Protein AF-A0A1I7HUP6-F1 (afdb_monomer)

Mean predicted aligned error: 20.23 Å

Sequence (169 aa):
MKKRIISILALALVFTGCSFNNSNSDSDTADALASMFADEEDISTGANNSAAKDTSSAAKSADDSSSKAATKERNGAPGSDNVVSDKPVGIYSREYTEEIDGQEVKQIFSVTFNEDGTGSLTLQDTVKITWADGKITTEGGDTYEYEFKPSTDVLRIKEESGWEDYCKK

Radius of gyration: 31.09 Å; Cα contacts (8 Å, |Δi|>4): 178; chains: 1; bounding box: 64×87×60 Å

Foldseek 3Di:
DDDDDDDDDDDDDDDDDDDDDDDDDDDDDPDDDDPDDDDDDDDDDDDDDDDDDDDDDDDDDDDDDDDDDDDDDDDDDPPVPPPLDQDLAAKWKDWDWDQDPNDTDIWIWMWHAHPVQKTWTDTPDIFIWGDDDQWIATPVGDIWGWDADSVQSWIWIQDPVGIDIIHGD

Structure (mmCIF, N/CA/C/O backbone):
data_AF-A0A1I7HUP6-F1
#
_entry.id   AF-A0A1I7HUP6-F1
#
loop_
_atom_site.group_PDB
_atom_site.id
_atom_site.type_symbol
_atom_site.label_atom_id
_atom_site.label_alt_id
_atom_site.label_comp_id
_atom_site.label_asym_id
_atom_site.label_entity_id
_atom_site.label_seq_id
_atom_site.pdbx_PDB_ins_code
_atom_site.Cartn_x
_atom_site.Cartn_y
_atom_site.Cartn_z
_atom_site.occupancy
_atom_site.B_iso_or_equiv
_atom_site.auth_seq_id
_atom_site.auth_comp_id
_atom_site.auth_asym_id
_atom_site.auth_atom_id
_atom_site.pdbx_PDB_model_num
ATOM 1 N N . MET A 1 1 ? 25.954 10.585 18.716 1.00 41.00 1 MET A N 1
ATOM 2 C CA . MET A 1 1 ? 26.267 11.991 19.064 1.00 41.00 1 MET A CA 1
ATOM 3 C C . MET A 1 1 ? 25.024 12.824 18.790 1.00 41.00 1 MET A C 1
ATOM 5 O O . MET A 1 1 ? 24.523 12.781 17.678 1.00 41.00 1 MET 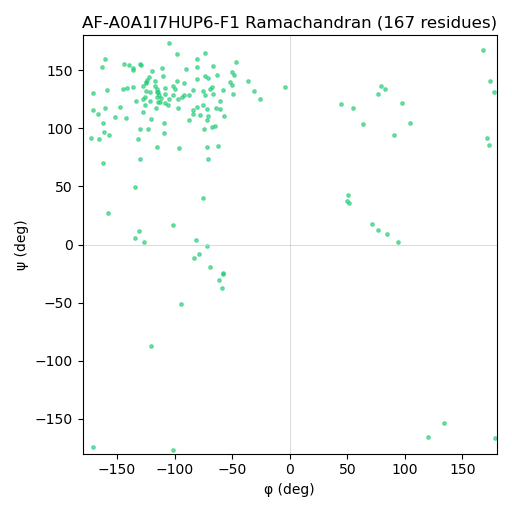A O 1
ATOM 9 N N . LYS A 1 2 ? 24.469 13.476 19.818 1.00 48.09 2 LYS A N 1
ATOM 10 C CA . LYS A 1 2 ? 23.220 14.255 19.746 1.00 48.09 2 LYS A CA 1
ATOM 11 C C . LYS A 1 2 ? 23.469 15.593 19.045 1.00 48.09 2 LYS A C 1
ATOM 13 O O . LYS A 1 2 ? 24.376 16.312 19.453 1.00 48.09 2 LYS A O 1
ATOM 18 N N . LYS A 1 3 ? 22.627 15.960 18.078 1.00 58.03 3 LYS A N 1
ATOM 19 C CA . LYS A 1 3 ? 22.456 17.352 17.645 1.00 58.03 3 LYS A CA 1
ATOM 20 C C . LYS A 1 3 ? 20.968 17.683 17.693 1.00 58.03 3 LYS A C 1
ATOM 22 O O . LYS A 1 3 ? 20.168 17.061 17.009 1.00 58.03 3 LYS A O 1
ATOM 27 N N . ARG A 1 4 ? 20.624 18.601 18.596 1.00 51.81 4 ARG A N 1
ATOM 28 C CA . ARG A 1 4 ? 19.305 19.223 18.714 1.00 51.81 4 ARG A CA 1
ATOM 29 C C . ARG A 1 4 ? 19.257 20.379 17.722 1.00 51.81 4 ARG A C 1
ATOM 31 O O . ARG A 1 4 ? 20.186 21.182 17.722 1.00 51.81 4 ARG A O 1
ATOM 38 N N . ILE A 1 5 ? 18.189 20.480 16.940 1.00 66.44 5 ILE A N 1
ATOM 39 C CA . ILE A 1 5 ? 17.840 21.709 16.229 1.00 66.44 5 ILE A CA 1
ATOM 40 C C . ILE A 1 5 ? 16.457 22.105 16.732 1.00 66.44 5 ILE A C 1
ATOM 42 O O . ILE A 1 5 ? 15.465 21.426 16.494 1.00 66.44 5 ILE A O 1
ATOM 46 N N . ILE A 1 6 ? 16.453 23.165 17.532 1.00 60.53 6 ILE A N 1
ATOM 47 C CA . ILE A 1 6 ? 15.273 23.909 17.956 1.00 60.53 6 ILE A CA 1
ATOM 48 C C . ILE A 1 6 ? 14.912 24.782 16.755 1.00 60.53 6 ILE A C 1
ATOM 50 O O . ILE A 1 6 ? 15.688 25.673 16.416 1.00 60.53 6 ILE A O 1
ATOM 54 N N . SER A 1 7 ? 13.787 24.506 16.097 1.00 52.69 7 SER A N 1
ATOM 55 C CA . SER A 1 7 ? 13.228 25.403 15.085 1.00 52.69 7 SER A CA 1
ATOM 56 C C . SER A 1 7 ? 11.967 26.036 15.658 1.00 52.69 7 SER A C 1
ATOM 58 O O . SER A 1 7 ? 10.943 25.382 15.833 1.00 52.69 7 SER A O 1
ATOM 60 N N . ILE A 1 8 ? 12.103 27.302 16.042 1.00 60.16 8 ILE A N 1
ATOM 61 C CA . ILE A 1 8 ? 11.013 28.195 16.419 1.00 60.16 8 ILE A CA 1
ATOM 62 C C . ILE A 1 8 ? 10.493 28.770 15.102 1.00 60.16 8 ILE A C 1
ATOM 64 O O . ILE A 1 8 ? 11.214 29.534 14.463 1.00 60.16 8 ILE A O 1
ATOM 68 N N . LEU A 1 9 ? 9.268 28.427 14.698 1.00 52.12 9 LEU A N 1
ATOM 69 C CA . LEU A 1 9 ? 8.552 29.199 13.686 1.00 52.12 9 LEU A CA 1
ATOM 70 C C . LEU A 1 9 ? 7.347 29.866 14.345 1.00 52.12 9 LEU A C 1
ATOM 72 O O . LEU A 1 9 ? 6.544 29.231 15.024 1.00 52.12 9 LEU A O 1
ATOM 76 N N . ALA A 1 10 ? 7.334 31.186 14.218 1.00 55.06 10 ALA A N 1
ATOM 77 C CA . ALA A 1 10 ? 6.515 32.111 14.967 1.00 55.06 10 ALA A CA 1
ATOM 78 C C . ALA A 1 10 ? 5.028 32.013 14.604 1.00 55.06 10 ALA A C 1
ATOM 80 O O . ALA A 1 10 ? 4.643 32.043 13.438 1.00 55.06 10 ALA A O 1
ATOM 81 N N . LEU A 1 11 ? 4.207 31.977 15.650 1.00 47.28 11 LEU A N 1
ATOM 82 C CA . LEU A 1 11 ? 2.763 32.137 15.611 1.00 47.28 11 LEU A CA 1
ATOM 83 C C . LEU A 1 11 ? 2.440 33.614 15.319 1.00 47.28 11 LEU A C 1
ATOM 85 O O . LEU A 1 11 ? 2.614 34.468 16.189 1.00 47.28 11 LEU A O 1
ATOM 89 N N . ALA A 1 12 ? 1.983 33.934 14.109 1.00 53.91 12 ALA A N 1
ATOM 90 C CA . ALA A 1 12 ? 1.413 35.244 13.802 1.00 53.91 12 ALA A CA 1
ATOM 91 C C . ALA A 1 12 ? -0.118 35.165 13.904 1.00 53.91 12 ALA A C 1
ATOM 93 O O . ALA A 1 12 ? -0.822 34.988 12.915 1.00 53.91 12 ALA A O 1
ATOM 94 N N . LEU A 1 13 ? -0.626 35.283 15.133 1.00 52.19 13 LEU A N 1
ATOM 95 C CA . LEU A 1 13 ? -2.023 35.624 15.392 1.00 52.19 13 LEU A CA 1
ATOM 96 C C . LEU A 1 13 ? -2.235 37.092 15.010 1.00 52.19 13 LEU A C 1
ATOM 98 O O . LEU A 1 13 ? -1.765 37.985 15.714 1.00 52.19 13 LEU A O 1
ATOM 102 N N . VAL A 1 14 ? -2.985 37.347 13.939 1.00 58.16 14 VAL A N 1
ATOM 103 C CA . VAL A 1 14 ? -3.624 38.651 13.730 1.00 58.16 14 VAL A CA 1
ATOM 104 C C . VAL A 1 14 ? -5.133 38.447 13.777 1.00 58.16 14 VAL A C 1
ATOM 106 O O . VAL A 1 14 ? -5.803 38.280 12.766 1.00 58.16 14 VAL A O 1
ATOM 109 N N . PHE A 1 15 ? -5.660 38.445 15.000 1.00 52.12 15 PHE A N 1
ATOM 110 C CA . PHE A 1 15 ? -7.055 38.778 15.261 1.00 52.12 15 PHE A CA 1
ATOM 111 C C . PHE A 1 15 ? -7.165 40.302 15.350 1.00 52.12 15 PHE A C 1
ATOM 113 O O . PHE A 1 15 ? -6.565 40.907 16.234 1.00 52.12 15 PHE A O 1
ATOM 120 N N . THR A 1 16 ? -7.906 40.916 14.429 1.00 53.25 16 THR A N 1
ATOM 121 C CA . THR A 1 16 ? -8.726 42.143 14.572 1.00 53.25 16 THR A CA 1
ATOM 122 C C . THR A 1 16 ? -9.324 42.444 13.183 1.00 53.25 16 THR A C 1
ATOM 124 O O . THR A 1 16 ? -8.611 42.403 12.194 1.00 53.25 16 THR A O 1
ATOM 127 N N . GLY A 1 17 ? -10.616 42.708 12.997 1.00 45.25 17 GLY A N 1
ATOM 128 C CA . GLY A 1 17 ? -11.625 43.080 13.971 1.00 45.25 17 GLY A CA 1
ATOM 129 C C . GLY A 1 17 ? -13.052 43.080 13.410 1.00 45.25 17 GLY A C 1
ATOM 130 O O . GLY A 1 17 ? -13.336 42.645 12.299 1.00 45.25 17 GLY A O 1
ATOM 131 N N . CYS A 1 18 ? -13.938 43.538 14.284 1.00 53.25 18 CYS A N 1
ATOM 132 C CA . CYS A 1 18 ? -15.390 43.485 14.262 1.00 53.25 18 CYS A CA 1
ATOM 133 C C . CYS A 1 18 ? -16.063 44.242 13.103 1.00 53.25 18 CYS A C 1
ATOM 135 O O . CYS A 1 18 ? -15.686 45.375 12.814 1.00 53.25 18 CYS A O 1
ATOM 137 N N . SER A 1 19 ? -17.190 43.721 12.604 1.00 45.19 19 SER A N 1
ATOM 138 C CA . SER A 1 19 ? -18.468 44.461 12.611 1.00 45.19 19 SER A CA 1
ATOM 139 C C . SER A 1 19 ? -19.645 43.577 12.204 1.00 45.19 19 SER A C 1
ATOM 141 O O . SER A 1 19 ? -19.760 43.151 11.061 1.00 45.19 19 SER A O 1
ATOM 143 N N . PHE A 1 20 ? -20.567 43.375 13.145 1.00 48.88 20 PHE A N 1
ATOM 144 C CA . PHE A 1 20 ? -21.976 43.194 12.817 1.00 48.88 20 PHE A CA 1
ATOM 145 C C . PHE A 1 20 ? -22.538 44.572 12.450 1.00 48.88 20 PHE A C 1
ATOM 147 O O . PHE A 1 20 ? -22.544 45.464 13.296 1.00 48.88 20 PHE A O 1
ATOM 154 N N . ASN A 1 21 ? -23.049 44.737 11.230 1.00 44.81 21 ASN A N 1
ATOM 155 C CA . ASN A 1 21 ? -24.140 45.673 10.976 1.00 44.81 21 ASN A CA 1
ATOM 156 C C . ASN A 1 21 ? -25.029 45.139 9.848 1.00 44.81 21 ASN A C 1
ATOM 158 O O . ASN A 1 21 ? -24.583 44.945 8.721 1.00 44.81 21 ASN A O 1
ATOM 162 N N . ASN A 1 22 ? -26.290 44.895 10.187 1.00 45.09 22 ASN A N 1
ATOM 163 C CA . ASN A 1 22 ? -27.353 44.569 9.254 1.00 45.09 22 ASN A CA 1
ATOM 164 C C . ASN A 1 22 ? -27.857 45.868 8.613 1.00 45.09 22 ASN A C 1
ATOM 166 O O . ASN A 1 22 ? -28.395 46.706 9.331 1.00 45.09 22 ASN A O 1
ATOM 170 N N . SER A 1 23 ? -27.728 46.000 7.292 1.00 39.09 23 SER A N 1
ATOM 171 C CA . SER A 1 23 ? -28.537 46.917 6.482 1.00 39.09 23 SER A CA 1
ATOM 172 C C . SER A 1 23 ? -28.670 46.374 5.061 1.00 39.09 23 SER A C 1
ATOM 174 O O . SER A 1 23 ? -27.720 46.355 4.288 1.00 39.09 23 SER A O 1
ATOM 176 N N . ASN A 1 24 ? -29.893 45.949 4.766 1.00 44.97 24 ASN A N 1
ATOM 177 C CA . ASN A 1 24 ? -30.522 45.755 3.464 1.00 44.97 24 ASN A CA 1
ATOM 178 C C . ASN A 1 24 ? -29.942 46.646 2.341 1.00 44.97 24 ASN A C 1
ATOM 180 O O . ASN A 1 24 ? -29.967 47.868 2.488 1.00 44.97 24 ASN A O 1
ATOM 184 N N . SER A 1 25 ? -29.497 46.067 1.219 1.00 41.25 25 SER A N 1
ATOM 185 C CA . SER A 1 25 ? -29.367 46.729 -0.096 1.00 41.25 25 SER A CA 1
ATOM 186 C C . SER A 1 25 ? -29.148 45.681 -1.194 1.00 41.25 25 SER A C 1
ATOM 188 O O . SER A 1 25 ? -28.108 45.030 -1.228 1.00 41.25 25 SER A O 1
ATOM 190 N N . ASP A 1 26 ? -30.135 45.536 -2.077 1.00 44.12 26 ASP A N 1
ATOM 191 C CA . ASP A 1 26 ? -29.997 44.939 -3.407 1.00 44.12 26 ASP A CA 1
ATOM 192 C C . ASP A 1 26 ? -28.853 45.599 -4.195 1.00 44.12 26 ASP A C 1
ATOM 194 O O . ASP A 1 26 ? -28.719 46.824 -4.176 1.00 44.12 26 ASP A O 1
ATOM 198 N N . SER A 1 27 ? -28.064 44.817 -4.933 1.00 39.88 27 SER A N 1
ATOM 199 C CA . SER A 1 27 ? -27.783 45.065 -6.359 1.00 39.88 27 SER A CA 1
ATOM 200 C C . SER A 1 27 ? -26.739 44.102 -6.920 1.00 39.88 27 SER A C 1
ATOM 202 O O . SER A 1 27 ? -25.756 43.729 -6.283 1.00 39.88 27 SER A O 1
ATOM 204 N N . ASP A 1 28 ? -27.038 43.714 -8.150 1.00 43.75 28 ASP A N 1
ATOM 205 C CA . ASP A 1 28 ? -26.311 42.908 -9.114 1.00 43.75 2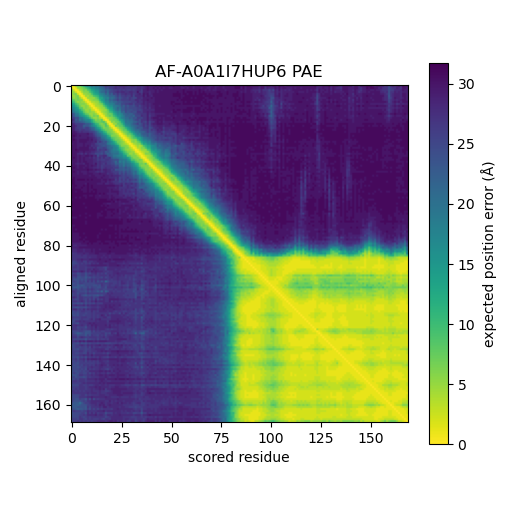8 ASP A CA 1
ATOM 206 C C . ASP A 1 28 ? -24.789 43.082 -9.141 1.00 43.75 28 ASP A C 1
ATOM 208 O O . ASP A 1 28 ? -24.272 44.193 -9.136 1.00 43.75 28 ASP A O 1
ATOM 212 N N . THR A 1 29 ? -24.074 41.970 -9.314 1.00 48.06 29 THR A N 1
ATOM 213 C CA . THR A 1 29 ? -22.894 41.883 -10.198 1.00 48.06 29 THR A CA 1
ATOM 214 C C . THR A 1 29 ? -22.607 40.411 -10.501 1.00 48.06 29 THR A C 1
ATOM 216 O O . THR A 1 29 ? -21.641 39.803 -10.047 1.00 48.06 29 THR A O 1
ATOM 219 N N . ALA A 1 30 ? -23.496 39.816 -11.294 1.00 50.94 30 ALA A N 1
ATOM 220 C CA . ALA A 1 30 ? -23.106 38.739 -12.187 1.00 50.94 30 ALA A CA 1
ATOM 221 C C . ALA A 1 30 ? -22.335 39.380 -13.348 1.00 50.94 30 ALA A C 1
ATOM 223 O O . ALA A 1 30 ? -22.975 39.985 -14.191 1.00 50.94 30 ALA A O 1
ATOM 224 N N . ASP A 1 31 ? -20.998 39.339 -13.327 1.00 51.50 31 ASP A N 1
ATOM 225 C CA . ASP A 1 31 ? -20.116 39.362 -14.513 1.00 51.50 31 ASP A CA 1
ATOM 226 C C . ASP A 1 31 ? -18.650 39.523 -14.075 1.00 51.50 31 ASP A C 1
ATOM 228 O O . ASP A 1 31 ? -18.160 40.634 -13.886 1.00 51.50 31 ASP A O 1
ATOM 232 N N . ALA A 1 32 ? -17.934 38.413 -13.868 1.00 50.94 32 ALA A N 1
ATOM 233 C CA . ALA A 1 32 ? -16.474 38.457 -13.697 1.00 50.94 32 ALA A CA 1
ATOM 234 C C . ALA A 1 32 ? -15.755 37.125 -13.996 1.00 50.94 32 ALA A C 1
ATOM 236 O O . ALA A 1 32 ? -14.693 36.875 -13.434 1.00 50.94 32 ALA A O 1
ATOM 237 N N . LEU A 1 33 ? -16.299 36.246 -14.851 1.00 45.59 33 LEU A N 1
ATOM 238 C CA . LEU A 1 33 ? -15.628 34.974 -15.196 1.00 45.59 33 LEU A CA 1
ATOM 239 C C . LEU A 1 33 ? -15.544 34.669 -16.702 1.00 45.59 33 LEU A C 1
ATOM 241 O O . LEU A 1 33 ? -15.154 33.570 -17.081 1.00 45.59 33 LEU A O 1
ATOM 245 N N . ALA A 1 34 ? -15.842 35.634 -17.576 1.00 49.28 34 ALA A N 1
ATOM 246 C CA . ALA A 1 34 ? -15.911 35.402 -19.023 1.00 49.28 34 ALA A CA 1
ATOM 247 C C . ALA A 1 34 ? -14.682 35.873 -19.836 1.00 49.28 34 ALA A C 1
ATOM 249 O O . ALA A 1 34 ? -14.784 36.000 -21.050 1.00 49.28 34 ALA A O 1
ATOM 250 N N . SER A 1 35 ? -13.519 36.133 -19.222 1.00 44.34 35 SER A N 1
ATOM 251 C CA . SER A 1 35 ? -12.389 36.766 -19.936 1.00 44.34 35 SER A CA 1
ATOM 252 C C . SER A 1 35 ? -11.021 36.116 -19.694 1.00 44.34 35 SER A C 1
ATOM 254 O O . SER A 1 35 ? -10.053 36.815 -19.400 1.00 44.34 35 SER A O 1
ATOM 256 N N . MET A 1 36 ? -10.910 34.788 -19.821 1.00 43.44 36 MET A N 1
ATOM 257 C CA . MET A 1 36 ? -9.590 34.129 -19.799 1.00 43.44 36 MET A CA 1
ATOM 258 C C . MET A 1 36 ? -9.335 33.075 -20.883 1.00 43.44 36 MET A C 1
ATOM 260 O O . MET A 1 36 ? -8.269 32.471 -20.888 1.00 43.44 36 MET A O 1
ATOM 264 N N . PHE A 1 37 ? -10.248 32.889 -21.839 1.00 49.31 37 PHE A N 1
ATOM 265 C CA . PHE A 1 37 ? -10.051 31.932 -22.933 1.00 49.31 37 PHE A CA 1
ATOM 266 C C . PHE A 1 37 ? -10.338 32.578 -24.286 1.00 49.31 37 PHE A C 1
ATOM 268 O O . PHE A 1 37 ? -11.375 32.340 -24.895 1.00 49.31 37 PHE A O 1
ATOM 275 N N . ALA A 1 38 ? -9.416 33.429 -24.723 1.00 45.72 38 ALA A N 1
ATOM 276 C CA . ALA A 1 38 ? -9.264 33.831 -26.114 1.00 45.72 38 ALA A CA 1
ATOM 277 C C . ALA A 1 38 ? -7.857 34.416 -26.276 1.00 45.72 38 ALA A C 1
ATOM 279 O O . ALA A 1 38 ? -7.625 35.548 -25.866 1.00 45.72 38 ALA A O 1
ATOM 280 N N . ASP A 1 39 ? -6.908 33.611 -26.746 1.00 44.59 39 ASP A N 1
ATOM 281 C CA . ASP A 1 39 ? -6.259 33.882 -28.032 1.00 44.59 39 ASP A CA 1
ATOM 282 C C . ASP A 1 39 ? -5.385 32.688 -28.426 1.00 44.59 39 ASP A C 1
ATOM 284 O O . ASP A 1 39 ? -4.611 32.153 -27.627 1.00 44.59 39 ASP A O 1
ATOM 288 N N . GLU A 1 40 ? -5.582 32.249 -29.660 1.00 53.06 40 GLU A N 1
ATOM 289 C CA . GLU A 1 40 ? -4.766 31.268 -30.356 1.00 53.06 40 GLU A CA 1
ATOM 290 C C . GLU A 1 40 ? -3.510 31.951 -30.904 1.00 53.06 40 GLU A C 1
ATOM 292 O O . GLU A 1 40 ? -3.569 33.119 -31.254 1.00 53.06 40 GLU A O 1
ATOM 297 N N . GLU A 1 41 ? -2.408 31.221 -31.077 1.00 47.59 41 GLU A N 1
ATOM 298 C CA . GLU A 1 41 ? -1.738 31.210 -32.381 1.00 47.59 41 GLU A CA 1
ATOM 299 C C . GLU A 1 41 ? -0.847 29.972 -32.537 1.00 47.59 41 GLU A C 1
ATOM 301 O O . GLU A 1 41 ? -0.075 29.563 -31.667 1.00 47.59 41 GLU A O 1
ATOM 306 N N . ASP A 1 42 ? -1.051 29.390 -33.707 1.00 42.91 42 ASP A N 1
ATOM 307 C CA . ASP A 1 42 ? -0.389 28.292 -34.385 1.00 42.91 42 ASP A CA 1
ATOM 308 C C . ASP A 1 42 ? 1.056 28.670 -34.781 1.00 42.91 42 ASP A C 1
ATOM 310 O O . ASP A 1 42 ? 1.341 29.840 -35.011 1.00 42.91 42 ASP A O 1
ATOM 314 N N . ILE A 1 43 ? 1.956 27.684 -34.899 1.00 43.34 43 ILE A N 1
ATOM 315 C CA . ILE A 1 43 ? 3.028 27.597 -35.918 1.00 43.34 43 ILE A CA 1
ATOM 316 C C . ILE A 1 43 ? 3.710 26.217 -35.787 1.00 43.34 43 ILE A C 1
ATOM 318 O O . ILE A 1 43 ? 4.622 25.970 -35.002 1.00 43.34 43 ILE A O 1
ATOM 322 N N . SER A 1 44 ? 3.178 25.269 -36.553 1.00 40.91 44 SER A N 1
ATOM 323 C CA . SER A 1 44 ? 3.809 24.698 -37.753 1.00 40.91 44 SER A CA 1
ATOM 324 C C . SER A 1 44 ? 5.309 24.299 -37.766 1.00 40.91 44 SER A C 1
ATOM 326 O O . SER A 1 44 ? 6.216 25.126 -37.809 1.00 40.91 44 SER A O 1
ATOM 328 N N . THR A 1 45 ? 5.504 23.000 -38.048 1.00 39.19 45 THR A N 1
ATOM 329 C CA . THR A 1 45 ? 6.502 22.367 -38.952 1.00 39.19 45 THR A CA 1
ATOM 330 C C . THR A 1 45 ? 7.975 22.214 -38.556 1.00 39.19 45 THR A C 1
ATOM 332 O O . THR A 1 45 ? 8.694 23.170 -38.298 1.00 39.19 45 THR A O 1
ATOM 335 N N . GLY A 1 46 ? 8.481 20.981 -38.711 1.00 37.88 46 GLY A N 1
ATOM 336 C CA . GLY A 1 46 ? 9.921 20.719 -38.794 1.00 37.88 46 GLY A CA 1
ATOM 337 C C . GLY A 1 46 ? 10.282 19.236 -38.806 1.00 37.88 46 GLY A C 1
ATOM 338 O O . GLY A 1 46 ? 10.553 18.651 -37.767 1.00 37.88 46 GLY A O 1
ATOM 339 N N . ALA A 1 47 ? 10.264 18.628 -39.989 1.00 41.19 47 ALA A N 1
ATOM 340 C CA . ALA A 1 47 ? 10.548 17.220 -40.225 1.00 41.19 47 ALA A CA 1
ATOM 341 C C . ALA A 1 47 ? 12.042 16.835 -40.117 1.00 41.19 47 ALA A C 1
ATOM 343 O O . ALA A 1 47 ? 12.932 17.660 -40.305 1.00 41.19 47 ALA A O 1
ATOM 344 N N . ASN A 1 48 ? 12.238 15.514 -40.019 1.00 37.31 48 ASN A N 1
ATOM 345 C CA . ASN A 1 48 ? 13.307 14.695 -40.605 1.00 37.31 48 ASN A CA 1
ATOM 346 C C . ASN A 1 48 ? 14.558 14.288 -39.793 1.00 37.31 48 ASN A C 1
ATOM 348 O O . ASN A 1 48 ? 15.442 15.075 -39.478 1.00 37.31 48 ASN A O 1
ATOM 352 N N . ASN A 1 49 ? 14.675 12.953 -39.740 1.00 41.09 49 ASN A N 1
ATOM 353 C CA . ASN A 1 49 ? 15.804 12.128 -40.192 1.00 41.09 49 ASN A CA 1
ATOM 354 C C . ASN A 1 49 ? 16.779 11.517 -39.168 1.00 41.09 49 ASN A C 1
ATOM 356 O O . ASN A 1 49 ? 17.733 12.127 -38.709 1.00 41.09 49 ASN A O 1
ATOM 360 N N . SER A 1 50 ? 16.576 10.202 -39.000 1.00 45.53 50 SER A N 1
ATOM 361 C CA . SER A 1 50 ? 17.531 9.113 -39.266 1.00 45.53 50 SER A CA 1
ATOM 362 C C . SER A 1 50 ? 18.913 9.144 -38.608 1.00 45.53 50 SER A C 1
ATOM 364 O O . SER A 1 50 ? 19.783 9.900 -39.025 1.00 45.53 50 SER A O 1
ATOM 366 N N . ALA A 1 51 ? 19.178 8.132 -37.777 1.00 41.88 51 ALA A N 1
ATOM 3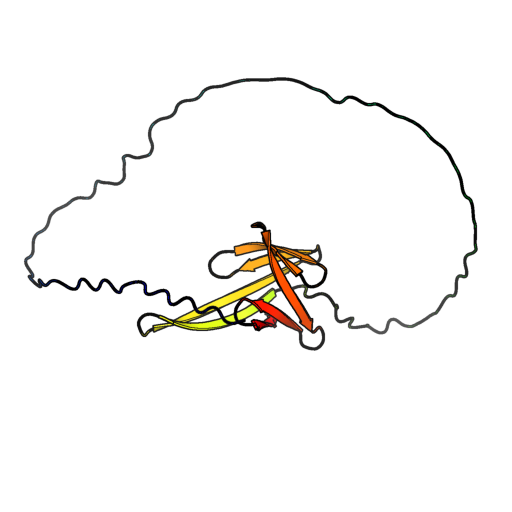67 C CA . ALA A 1 51 ? 20.369 7.289 -37.919 1.00 41.88 51 ALA A CA 1
ATOM 368 C C . ALA A 1 51 ? 20.231 6.017 -37.064 1.00 41.88 51 ALA A C 1
ATOM 370 O O . ALA A 1 51 ? 20.640 5.974 -35.909 1.00 41.88 51 ALA A O 1
ATOM 371 N N . ALA A 1 52 ? 19.688 4.957 -37.665 1.00 46.62 52 ALA A N 1
ATOM 372 C CA . ALA A 1 52 ? 20.135 3.611 -37.339 1.00 46.62 52 ALA A CA 1
ATOM 373 C C . ALA A 1 52 ? 21.517 3.432 -37.982 1.00 46.62 52 ALA A C 1
ATOM 375 O O . ALA A 1 52 ? 21.683 3.713 -39.172 1.00 46.62 52 ALA A O 1
ATOM 376 N N . LYS A 1 53 ? 22.510 2.993 -37.209 1.00 50.91 53 LYS A N 1
ATOM 377 C CA . LYS A 1 53 ? 23.768 2.497 -37.764 1.00 50.91 53 LYS A CA 1
ATOM 378 C C . LYS A 1 53 ? 24.267 1.319 -36.943 1.00 50.91 53 LYS A C 1
ATOM 380 O O . LYS A 1 53 ? 24.727 1.474 -35.816 1.00 50.91 53 LYS A O 1
ATOM 385 N N . ASP A 1 54 ? 24.167 0.160 -37.575 1.00 43.69 54 ASP A N 1
ATOM 386 C CA . ASP A 1 54 ? 24.870 -1.072 -37.257 1.00 43.69 54 ASP A CA 1
ATOM 387 C C . ASP A 1 54 ? 26.371 -0.854 -37.063 1.00 43.69 54 ASP A C 1
ATOM 389 O O . ASP A 1 54 ? 27.004 -0.118 -37.826 1.00 43.69 54 ASP A O 1
ATOM 393 N N . THR A 1 55 ? 26.981 -1.615 -36.153 1.00 43.91 55 THR A N 1
ATOM 394 C CA . THR A 1 55 ? 28.174 -2.397 -36.514 1.00 43.91 55 THR A CA 1
ATOM 395 C C . THR A 1 55 ? 28.432 -3.542 -35.528 1.00 43.91 55 THR A C 1
ATOM 397 O O . THR A 1 55 ? 28.705 -3.348 -34.350 1.00 43.91 55 THR A O 1
ATOM 400 N N . SER A 1 56 ? 28.354 -4.752 -36.082 1.00 46.94 56 SER A N 1
ATOM 401 C CA . SER A 1 56 ? 28.868 -6.045 -35.609 1.00 46.94 56 SER A CA 1
ATOM 402 C C . SER A 1 56 ? 30.326 -5.979 -35.113 1.00 46.94 56 SER A C 1
ATOM 404 O O . SER A 1 56 ? 31.107 -5.189 -35.638 1.00 46.94 56 SER A O 1
ATOM 406 N N . SER A 1 57 ? 30.831 -6.877 -34.259 1.00 42.66 57 SER A N 1
ATOM 407 C CA . SER A 1 57 ? 31.188 -8.257 -34.644 1.00 42.66 57 SER A CA 1
ATOM 408 C C . SER A 1 57 ? 32.016 -8.978 -33.556 1.00 42.66 57 SER A C 1
ATOM 410 O O . SER A 1 57 ? 32.593 -8.333 -32.687 1.00 42.66 57 SER A O 1
ATOM 412 N N . ALA A 1 58 ? 32.127 -10.307 -33.736 1.00 46.22 58 ALA A N 1
ATOM 413 C CA . ALA A 1 58 ? 33.050 -11.296 -33.144 1.00 46.22 58 ALA A CA 1
ATOM 414 C C . ALA A 1 58 ? 32.569 -11.969 -31.836 1.00 46.22 58 ALA A C 1
ATOM 416 O O . ALA A 1 58 ? 32.622 -11.375 -30.773 1.00 46.22 58 ALA A O 1
ATOM 417 N N . ALA A 1 59 ? 31.923 -13.144 -31.854 1.00 40.56 59 ALA A N 1
ATOM 418 C CA . ALA A 1 59 ? 32.332 -14.495 -32.288 1.00 40.56 59 ALA A CA 1
ATOM 419 C C . ALA A 1 59 ? 33.202 -15.268 -31.273 1.00 40.56 59 ALA A C 1
ATOM 421 O O . ALA A 1 59 ? 34.220 -14.756 -30.820 1.00 40.56 59 ALA A O 1
ATOM 422 N N . LYS A 1 60 ? 32.837 -16.560 -31.120 1.00 42.84 60 LYS A N 1
ATOM 423 C CA . LYS A 1 60 ? 33.552 -17.703 -30.502 1.00 42.84 60 LYS A CA 1
ATOM 424 C C . LYS A 1 60 ? 33.450 -17.819 -28.971 1.00 42.84 60 LYS A C 1
ATOM 426 O O . LYS A 1 60 ? 33.651 -16.843 -28.276 1.00 42.84 60 LYS A O 1
ATOM 431 N N . SER A 1 61 ? 33.188 -18.977 -28.364 1.00 43.34 61 SER A N 1
ATOM 432 C CA . SER A 1 61 ? 32.974 -20.349 -28.845 1.00 43.34 61 SER A CA 1
ATOM 433 C C . SER A 1 61 ? 32.242 -21.165 -27.768 1.00 43.34 61 SER A C 1
ATOM 435 O O . SER A 1 61 ? 32.289 -20.807 -26.599 1.00 43.34 61 SER A O 1
ATOM 437 N N . ALA A 1 62 ? 31.615 -22.256 -28.219 1.00 46.12 62 ALA A N 1
ATOM 438 C CA . ALA A 1 62 ? 31.245 -23.489 -27.518 1.00 46.12 62 ALA A CA 1
ATOM 439 C C . ALA A 1 62 ? 31.686 -23.671 -26.052 1.00 46.12 62 ALA A C 1
ATOM 441 O O . ALA A 1 62 ? 32.874 -23.593 -25.753 1.00 46.12 62 ALA A O 1
ATOM 442 N N . ASP A 1 63 ? 30.752 -24.143 -25.223 1.00 43.94 63 ASP A N 1
ATOM 443 C CA . ASP A 1 63 ? 30.998 -25.401 -24.519 1.00 43.94 63 ASP A CA 1
ATOM 444 C C . ASP A 1 63 ? 29.705 -26.211 -24.364 1.00 43.94 63 ASP A C 1
ATOM 446 O O . ASP A 1 63 ? 28.632 -25.691 -24.051 1.00 43.94 63 ASP A O 1
ATOM 450 N N . ASP A 1 64 ? 29.850 -27.486 -24.683 1.00 46.75 64 ASP A N 1
ATOM 451 C CA . ASP A 1 64 ? 28.873 -28.559 -24.685 1.00 46.75 64 ASP A CA 1
ATOM 452 C C . ASP A 1 64 ? 29.028 -29.314 -23.365 1.00 46.75 64 ASP A C 1
ATOM 454 O O . ASP A 1 64 ? 30.118 -29.783 -23.045 1.00 46.75 64 ASP A O 1
ATOM 458 N N . SER A 1 65 ? 27.953 -29.466 -22.593 1.00 49.75 65 SER A N 1
ATOM 459 C CA . SER A 1 65 ? 27.874 -30.590 -21.660 1.00 49.75 65 SER A CA 1
ATOM 460 C C . SER A 1 65 ? 26.440 -30.933 -21.303 1.00 49.75 65 SER A C 1
ATOM 462 O O . SER A 1 65 ? 25.823 -30.424 -20.369 1.00 49.75 65 SER A O 1
ATOM 464 N N . SER A 1 66 ? 25.948 -31.890 -22.081 1.00 51.94 66 SER A N 1
ATOM 465 C CA . SER A 1 66 ? 24.970 -32.903 -21.705 1.00 51.94 66 SER A CA 1
ATOM 466 C C . SER A 1 66 ? 25.053 -33.306 -20.221 1.00 51.94 66 SER A C 1
ATOM 468 O O . SER A 1 66 ? 26.107 -33.735 -19.746 1.00 51.94 66 SER A O 1
ATOM 470 N N . SER A 1 67 ? 23.915 -33.344 -19.523 1.00 50.97 67 SER A N 1
ATOM 471 C CA . SER A 1 67 ? 23.541 -34.531 -18.736 1.00 50.97 67 SER A CA 1
ATOM 472 C C . SER A 1 67 ? 22.050 -34.556 -18.373 1.00 50.97 67 SER A C 1
ATOM 474 O O . SER A 1 67 ? 21.582 -33.909 -17.449 1.00 50.97 67 SER A O 1
ATOM 476 N N . LYS A 1 68 ? 21.346 -35.425 -19.103 1.00 51.84 68 LYS A N 1
ATOM 477 C CA . LYS A 1 68 ? 20.518 -36.515 -18.570 1.00 51.84 68 LYS A CA 1
ATOM 478 C C . LYS A 1 68 ? 19.298 -36.155 -17.707 1.00 51.84 68 LYS A C 1
ATOM 480 O O . LYS A 1 68 ? 19.366 -35.966 -16.498 1.00 51.84 68 LYS A O 1
ATOM 485 N N . ALA A 1 69 ? 18.151 -36.278 -18.370 1.00 47.75 69 ALA A N 1
ATOM 486 C CA . ALA A 1 69 ? 16.841 -36.485 -17.781 1.00 47.75 69 ALA A CA 1
ATOM 487 C C . ALA A 1 69 ? 16.820 -37.634 -16.754 1.00 47.75 69 ALA A C 1
ATOM 489 O O . ALA A 1 69 ? 17.322 -38.732 -17.008 1.00 47.75 69 ALA A O 1
ATOM 490 N N . ALA A 1 70 ? 16.136 -37.393 -15.639 1.00 46.75 70 ALA A N 1
ATOM 491 C CA . ALA A 1 70 ? 15.504 -38.430 -14.840 1.00 46.75 70 ALA A CA 1
ATOM 492 C C . ALA A 1 70 ? 14.067 -37.988 -14.549 1.00 46.75 70 ALA A C 1
ATOM 494 O O . ALA A 1 70 ? 13.781 -37.290 -13.580 1.00 46.75 70 ALA A O 1
ATOM 495 N N . THR A 1 71 ? 13.169 -38.392 -15.443 1.00 49.97 71 THR A N 1
ATOM 496 C CA . THR A 1 71 ? 11.725 -38.389 -15.236 1.00 49.97 71 THR A CA 1
ATOM 497 C C . THR A 1 71 ? 11.425 -39.300 -14.050 1.00 49.97 71 THR A C 1
ATOM 499 O O . THR A 1 71 ? 11.689 -40.501 -14.106 1.00 49.97 71 THR A O 1
ATOM 502 N N . LYS A 1 72 ? 10.881 -38.748 -12.966 1.00 54.72 72 LYS A N 1
ATOM 503 C CA . LYS A 1 72 ? 10.208 -39.546 -11.944 1.00 54.72 72 LYS A CA 1
ATOM 504 C C . LYS A 1 72 ? 8.796 -39.019 -11.791 1.00 54.72 72 LYS A C 1
ATOM 506 O O . LYS A 1 72 ? 8.561 -38.009 -11.135 1.00 54.72 72 LYS A O 1
ATOM 511 N N . GLU A 1 73 ? 7.884 -39.733 -12.438 1.00 53.78 73 GLU A N 1
ATOM 512 C CA . GLU A 1 73 ? 6.452 -39.662 -12.198 1.00 53.78 73 GLU A CA 1
ATOM 513 C C . GLU A 1 73 ? 6.180 -39.789 -10.696 1.00 53.78 73 GLU A C 1
ATOM 515 O O . GLU A 1 73 ? 6.658 -40.714 -10.027 1.00 53.78 73 GLU A O 1
ATOM 520 N N . ARG A 1 74 ? 5.391 -38.861 -10.160 1.00 51.19 74 ARG A N 1
ATOM 521 C CA . ARG A 1 74 ? 4.731 -39.048 -8.875 1.00 51.19 74 ARG A CA 1
ATOM 522 C C . ARG A 1 74 ? 3.264 -38.703 -9.054 1.00 51.19 74 ARG A C 1
ATOM 524 O O . ARG A 1 74 ? 2.881 -37.541 -9.050 1.00 51.19 74 ARG A O 1
ATOM 531 N N . ASN A 1 75 ? 2.468 -39.755 -9.214 1.00 59.03 75 ASN A N 1
ATOM 532 C CA . ASN A 1 75 ? 1.029 -39.721 -9.010 1.00 59.03 75 ASN A CA 1
ATOM 533 C C . ASN A 1 75 ? 0.760 -39.239 -7.579 1.00 59.03 75 ASN A C 1
ATOM 535 O O . ASN A 1 75 ? 1.057 -39.946 -6.614 1.00 59.03 75 ASN A O 1
ATOM 539 N N . GLY A 1 76 ? 0.226 -38.029 -7.454 1.00 48.00 76 GLY A N 1
ATOM 540 C CA . GLY A 1 76 ? -0.336 -37.476 -6.231 1.00 48.00 76 GLY A CA 1
ATOM 541 C C . GLY A 1 76 ? -1.669 -36.840 -6.591 1.00 48.00 76 GLY A C 1
ATOM 542 O O . GLY A 1 76 ? -1.734 -36.040 -7.517 1.00 48.00 76 GLY A O 1
ATOM 543 N N . ALA A 1 77 ? -2.733 -37.278 -5.922 1.00 61.69 77 ALA A N 1
ATOM 544 C CA . ALA A 1 77 ? -4.090 -36.771 -6.086 1.00 61.69 77 ALA A CA 1
ATOM 545 C C . ALA A 1 77 ? -4.136 -35.231 -6.009 1.00 61.69 77 ALA A C 1
ATOM 547 O O . ALA A 1 77 ? -3.349 -34.664 -5.248 1.00 61.69 77 ALA A O 1
ATOM 548 N N . PRO A 1 78 ? -5.061 -34.550 -6.715 1.00 52.97 78 PRO A N 1
ATOM 549 C CA . PRO A 1 78 ? -5.267 -33.122 -6.530 1.00 52.97 78 PRO A CA 1
ATOM 550 C C . PRO A 1 78 ? -5.958 -32.916 -5.178 1.00 52.97 78 PRO A C 1
ATOM 552 O O . PRO A 1 78 ? -7.182 -32.840 -5.075 1.00 52.97 78 PRO A O 1
ATOM 555 N N . GLY A 1 79 ? -5.157 -32.885 -4.115 1.00 52.59 79 GLY A N 1
ATOM 556 C CA . GLY A 1 79 ? -5.513 -32.124 -2.934 1.00 52.59 79 GLY A CA 1
ATOM 557 C C . GLY A 1 79 ? -5.630 -30.682 -3.395 1.00 52.59 79 GLY A C 1
ATOM 558 O O . GLY A 1 79 ? -4.724 -30.165 -4.041 1.00 52.59 79 GLY A O 1
ATOM 559 N N . SER A 1 80 ? -6.790 -30.078 -3.167 1.00 58.78 80 SER A N 1
ATOM 560 C CA . SER A 1 80 ? -6.999 -28.650 -3.364 1.00 58.78 80 SER A CA 1
ATOM 561 C C . SER A 1 80 ? -6.069 -27.915 -2.405 1.00 58.78 80 SER A C 1
ATOM 563 O O . SER A 1 80 ? -6.458 -27.598 -1.281 1.00 58.78 80 SER A O 1
ATOM 565 N N . ASP A 1 81 ? -4.828 -27.709 -2.831 1.00 50.34 81 ASP A N 1
ATOM 566 C CA . ASP A 1 81 ? -3.858 -26.896 -2.129 1.00 50.34 81 ASP A CA 1
ATOM 567 C C . ASP A 1 81 ? -4.405 -25.475 -2.165 1.00 50.34 81 ASP A C 1
ATOM 569 O O . ASP A 1 81 ? -4.368 -24.787 -3.184 1.00 50.34 81 ASP A O 1
ATOM 573 N N . ASN A 1 82 ? -4.985 -25.051 -1.047 1.00 54.72 82 ASN A N 1
ATOM 574 C CA . ASN A 1 82 ? -5.293 -23.654 -0.810 1.00 54.72 82 ASN A CA 1
ATOM 575 C C . ASN A 1 82 ? -3.937 -22.960 -0.593 1.00 54.72 82 ASN A C 1
ATOM 577 O O . ASN A 1 82 ? -3.511 -22.736 0.540 1.00 54.72 82 ASN A O 1
ATOM 581 N N . VAL A 1 83 ? -3.186 -22.779 -1.684 1.00 60.84 83 VAL A N 1
ATOM 582 C CA . VAL A 1 83 ? -1.862 -22.163 -1.682 1.00 60.84 83 VAL A CA 1
ATOM 583 C C . VAL A 1 83 ? -2.072 -20.706 -1.308 1.00 60.84 83 VAL A C 1
ATOM 585 O O . VAL A 1 83 ? -2.513 -19.896 -2.122 1.00 60.84 83 VAL A O 1
ATOM 588 N N . VAL A 1 84 ? -1.794 -20.381 -0.050 1.00 64.25 84 VAL A N 1
ATOM 589 C CA . VAL A 1 84 ? -1.698 -18.993 0.391 1.00 64.25 84 VAL A CA 1
ATOM 590 C C . VAL A 1 84 ? -0.521 -18.384 -0.368 1.00 64.25 84 VAL A C 1
ATOM 592 O O . VAL A 1 84 ? 0.602 -18.870 -0.264 1.00 64.25 84 VAL A O 1
ATOM 595 N N . SER A 1 85 ? -0.793 -17.376 -1.197 1.00 73.62 85 SER A N 1
ATOM 596 C CA . SER A 1 85 ? 0.249 -16.678 -1.949 1.00 73.62 85 SER A CA 1
ATOM 597 C C . SER A 1 85 ? 1.156 -15.924 -0.981 1.00 73.62 85 SER A C 1
ATOM 599 O O . SER A 1 85 ? 0.675 -15.138 -0.169 1.00 73.62 85 SER A O 1
ATOM 601 N N . ASP A 1 86 ? 2.470 -16.105 -1.106 1.00 87.50 86 ASP A N 1
ATOM 602 C CA . ASP A 1 86 ? 3.462 -15.355 -0.321 1.00 87.50 86 ASP A CA 1
ATOM 603 C C . ASP A 1 86 ? 3.586 -13.884 -0.762 1.00 87.50 86 ASP A C 1
ATOM 605 O O . ASP A 1 86 ? 4.375 -13.119 -0.206 1.00 87.50 86 ASP A O 1
ATOM 609 N N . LYS A 1 87 ? 2.825 -13.473 -1.782 1.00 92.62 87 LYS A N 1
ATOM 610 C CA . LYS A 1 87 ? 2.838 -12.115 -2.322 1.00 92.62 87 LYS A CA 1
ATOM 611 C C . LYS A 1 87 ? 1.693 -11.281 -1.741 1.00 92.62 87 LYS A C 1
ATOM 613 O O . LYS A 1 87 ? 0.567 -11.777 -1.687 1.00 92.62 87 LYS A O 1
ATOM 618 N N . PRO A 1 88 ? 1.924 -9.992 -1.433 1.00 95.81 88 PRO A N 1
ATOM 619 C CA . PRO A 1 88 ? 0.909 -9.097 -0.886 1.00 95.81 88 PRO A CA 1
ATOM 620 C C . PRO A 1 88 ? -0.096 -8.624 -1.946 1.00 95.81 88 PRO A C 1
ATOM 622 O O . PRO A 1 88 ? -0.452 -7.461 -1.951 1.00 95.81 88 PRO A O 1
ATOM 625 N N . VAL A 1 89 ? -0.555 -9.468 -2.872 1.00 96.88 89 VAL A N 1
ATOM 626 C CA . VAL A 1 89 ? -1.479 -9.042 -3.939 1.00 96.88 89 VAL A CA 1
ATOM 627 C C . VAL A 1 89 ? -2.836 -8.665 -3.336 1.00 96.88 89 VAL A C 1
ATOM 629 O O . VAL A 1 89 ? -3.365 -9.375 -2.474 1.00 96.88 89 VAL A O 1
ATOM 632 N N . GLY A 1 90 ? -3.401 -7.549 -3.795 1.00 97.06 90 GLY A N 1
ATOM 633 C CA . GLY A 1 90 ? -4.677 -7.009 -3.326 1.00 97.06 90 GLY A CA 1
ATOM 634 C C . GLY A 1 90 ? -4.558 -5.605 -2.738 1.00 97.06 90 GLY A C 1
ATOM 635 O O . GLY A 1 90 ? -3.563 -4.911 -2.941 1.00 97.06 90 GLY A O 1
ATOM 636 N N . ILE A 1 91 ? -5.607 -5.188 -2.030 1.00 98.12 91 ILE A N 1
ATOM 637 C CA . ILE A 1 91 ? -5.726 -3.852 -1.440 1.00 98.12 91 ILE A CA 1
ATOM 638 C C . ILE A 1 91 ? -5.579 -3.966 0.073 1.00 98.12 91 ILE A C 1
ATOM 640 O O . ILE A 1 91 ? -6.283 -4.749 0.711 1.00 98.12 91 ILE A O 1
ATOM 644 N N . TYR A 1 92 ? -4.701 -3.150 0.643 1.00 98.25 92 TYR A N 1
ATOM 645 C CA . TYR A 1 92 ? -4.473 -3.047 2.078 1.00 98.25 92 TYR A CA 1
ATOM 646 C C . TYR A 1 92 ? -4.706 -1.609 2.510 1.00 98.25 92 TYR A C 1
ATOM 648 O O . TYR A 1 92 ? -4.398 -0.672 1.775 1.00 98.25 92 TYR A O 1
ATOM 656 N N . SER A 1 93 ? -5.259 -1.418 3.700 1.00 97.50 93 SER A N 1
ATOM 657 C CA . SER A 1 93 ? -5.561 -0.087 4.214 1.00 97.50 93 SER A CA 1
ATOM 658 C C . SER A 1 93 ? -5.346 0.018 5.712 1.00 97.50 93 SER A C 1
ATOM 660 O O . SER A 1 93 ? -5.488 -0.970 6.437 1.00 97.50 93 SER A O 1
ATOM 662 N N . ARG A 1 94 ? -5.099 1.240 6.166 1.00 95.50 94 ARG A N 1
ATOM 663 C CA . ARG A 1 94 ? -5.228 1.630 7.566 1.00 95.50 94 ARG A CA 1
ATOM 664 C C . ARG A 1 94 ? -6.080 2.886 7.670 1.00 95.50 94 ARG A C 1
ATOM 666 O O . ARG A 1 94 ? -6.145 3.691 6.739 1.00 95.50 94 ARG A O 1
ATOM 673 N N . GLU A 1 95 ? -6.708 3.050 8.819 1.00 94.19 95 GLU A N 1
ATOM 674 C CA . GLU A 1 95 ? -7.467 4.246 9.160 1.00 94.19 95 GLU A CA 1
ATOM 675 C C . GLU A 1 95 ? -6.756 4.940 10.316 1.00 94.19 95 GLU A C 1
ATOM 677 O O . GLU A 1 95 ? -6.392 4.299 11.303 1.00 94.19 95 GLU A O 1
ATOM 682 N N . TYR A 1 96 ? -6.550 6.244 10.187 1.00 87.81 96 TYR A N 1
ATOM 683 C CA . TYR A 1 96 ? -5.988 7.086 11.232 1.00 87.81 96 TYR A CA 1
ATOM 684 C C . TYR A 1 96 ? -6.951 8.236 11.507 1.00 87.81 96 TYR A C 1
ATOM 686 O O . TYR A 1 96 ? -7.583 8.761 10.592 1.00 87.81 96 TYR A O 1
ATOM 694 N N . THR A 1 97 ? -7.112 8.589 12.778 1.00 92.38 97 THR A N 1
ATOM 695 C CA . THR A 1 97 ? -7.944 9.719 13.199 1.00 92.38 97 THR A CA 1
ATOM 696 C C . THR A 1 97 ? -7.040 10.761 13.831 1.00 92.38 97 THR A C 1
ATOM 698 O O . THR A 1 97 ? -6.279 10.438 14.742 1.00 92.38 97 THR A O 1
ATOM 701 N N . GLU A 1 98 ? -7.137 11.992 13.347 1.00 90.19 98 GLU A N 1
ATOM 702 C CA . GLU A 1 98 ? -6.416 13.155 13.859 1.00 90.19 98 GLU A CA 1
ATOM 703 C C . GLU A 1 98 ? -7.415 14.209 14.336 1.00 90.19 98 GLU A C 1
ATOM 705 O O . GLU A 1 98 ? -8.503 14.314 13.780 1.00 90.19 98 GLU A O 1
ATOM 710 N N . GLU A 1 99 ? -7.061 15.004 15.344 1.00 94.88 99 GLU A N 1
ATOM 711 C CA . GLU A 1 99 ? -7.846 16.179 15.727 1.00 94.88 99 GLU A CA 1
ATOM 712 C C . GLU A 1 99 ? -7.231 17.432 15.090 1.00 94.88 99 GLU A C 1
ATOM 714 O O . GLU A 1 99 ? -6.094 17.790 15.393 1.00 94.88 99 GLU A O 1
ATOM 719 N N . ILE A 1 100 ? -7.985 18.106 14.221 1.00 91.62 100 ILE A N 1
ATOM 720 C CA . ILE A 1 100 ? -7.584 19.356 13.562 1.00 91.62 100 ILE A CA 1
ATOM 721 C C . ILE A 1 100 ? -8.624 20.415 13.924 1.00 91.62 100 ILE A C 1
ATOM 723 O O . ILE A 1 100 ? -9.818 20.212 13.716 1.00 91.62 100 ILE A O 1
ATOM 727 N N . ASP A 1 101 ? -8.186 21.528 14.517 1.00 93.94 101 ASP A N 1
ATOM 728 C CA . ASP A 1 101 ? -9.058 22.622 14.976 1.00 93.94 101 ASP A CA 1
ATOM 729 C C . ASP A 1 101 ? -10.227 22.163 15.880 1.00 93.94 101 ASP A C 1
ATOM 731 O O . ASP A 1 101 ? -11.337 22.698 15.829 1.00 93.94 101 ASP A O 1
ATOM 735 N N . GLY A 1 102 ? -9.979 21.154 16.725 1.00 94.56 102 GLY A N 1
ATOM 736 C CA . GLY A 1 102 ? -10.974 20.583 17.641 1.00 94.56 102 GLY A CA 1
ATOM 737 C C . GLY A 1 102 ? -11.991 19.649 16.976 1.00 94.56 102 GLY A C 1
ATOM 738 O O . GLY A 1 102 ? -13.010 19.327 17.590 1.00 94.56 102 GLY A O 1
ATOM 739 N N . GLN A 1 103 ? -11.753 19.233 15.728 1.00 94.56 103 GLN A N 1
ATOM 740 C CA . GLN A 1 103 ? -12.584 18.272 15.002 1.00 94.56 103 GLN A CA 1
ATOM 741 C C . GLN A 1 103 ? -11.805 16.990 14.706 1.00 94.56 103 GLN A C 1
ATOM 743 O O . GLN A 1 103 ? -10.681 17.043 14.213 1.00 94.56 103 GLN A O 1
ATOM 748 N N . GLU A 1 104 ? -12.425 15.834 14.954 1.00 96.19 104 GLU A N 1
ATOM 749 C CA . GLU A 1 104 ? -11.881 14.540 14.538 1.00 96.19 104 GLU A CA 1
ATOM 750 C C . GLU A 1 104 ? -11.993 14.378 13.016 1.00 96.19 104 GLU A C 1
ATOM 752 O O . GLU A 1 104 ? -13.086 14.307 12.448 1.00 96.19 104 GLU A O 1
ATOM 757 N N . VAL A 1 105 ? -10.848 14.268 12.356 1.00 93.50 105 VAL A N 1
ATOM 758 C CA . VAL A 1 105 ? -10.709 14.001 10.929 1.00 93.50 105 VAL A CA 1
ATOM 759 C C . VAL A 1 105 ? -10.193 12.580 10.754 1.00 93.50 105 VAL A C 1
ATOM 761 O O . VAL A 1 105 ? -9.118 12.223 11.233 1.00 93.50 105 VAL A O 1
ATOM 764 N N . LYS A 1 106 ? -10.957 11.753 10.037 1.00 92.38 106 LYS A N 1
ATOM 765 C CA . LYS A 1 106 ? -10.539 10.399 9.660 1.00 92.38 106 LYS A CA 1
ATOM 766 C C . LYS A 1 106 ? -9.855 10.421 8.303 1.00 92.38 106 LYS A C 1
ATOM 768 O O . LYS A 1 106 ? -10.422 10.915 7.333 1.00 92.38 106 LYS A O 1
ATOM 773 N N . GLN A 1 107 ? -8.675 9.828 8.235 1.00 91.25 107 GLN A N 1
ATOM 774 C CA . GLN A 1 107 ? -7.912 9.632 7.011 1.00 91.25 107 GLN A CA 1
ATOM 775 C C . GLN A 1 107 ? -7.741 8.137 6.748 1.00 91.25 107 GLN A C 1
ATOM 777 O O . GLN A 1 107 ? -7.522 7.348 7.671 1.00 91.25 107 GLN A O 1
ATOM 782 N N . ILE A 1 108 ? -7.839 7.746 5.479 1.00 93.88 108 ILE A N 1
ATOM 783 C CA . ILE A 1 108 ? -7.628 6.368 5.037 1.00 93.88 108 ILE A CA 1
ATOM 784 C C . ILE A 1 108 ? -6.392 6.350 4.156 1.00 93.88 108 ILE A C 1
ATOM 786 O O . ILE A 1 108 ? -6.339 7.021 3.132 1.00 93.88 108 ILE A O 1
ATOM 790 N N . PHE A 1 109 ? -5.422 5.540 4.552 1.00 94.75 109 PHE A N 1
ATOM 791 C CA . PHE A 1 109 ? -4.234 5.258 3.766 1.00 94.75 109 PHE A CA 1
ATOM 792 C C . PHE A 1 109 ? -4.466 3.898 3.123 1.00 94.75 109 PHE A C 1
ATOM 794 O O . PHE A 1 109 ? -4.819 2.945 3.824 1.00 94.75 109 PHE A O 1
ATOM 801 N N . SER A 1 110 ? -4.297 3.783 1.810 1.00 97.25 110 SER A N 1
ATOM 802 C CA . SER A 1 110 ? -4.445 2.502 1.118 1.00 97.25 110 SER A CA 1
ATOM 803 C C . SER A 1 110 ? -3.340 2.258 0.109 1.00 97.25 110 SER A C 1
ATOM 805 O O . SER A 1 110 ? -2.773 3.182 -0.467 1.00 97.25 110 SER A O 1
ATOM 807 N N . VAL A 1 111 ? -3.027 0.987 -0.091 1.00 98.06 111 VAL A N 1
ATOM 808 C CA . VAL A 1 111 ? -2.034 0.523 -1.047 1.00 98.06 111 VAL A CA 1
ATOM 809 C C . VAL A 1 111 ? -2.600 -0.672 -1.798 1.00 98.06 111 VAL A C 1
ATOM 811 O O . VAL A 1 111 ? -3.221 -1.558 -1.210 1.00 98.06 111 VAL A O 1
ATOM 814 N N . THR A 1 112 ? -2.405 -0.680 -3.109 1.00 98.50 112 THR A N 1
ATOM 815 C CA . THR A 1 112 ? -2.818 -1.760 -4.003 1.00 98.50 112 THR A CA 1
ATOM 816 C C . THR A 1 112 ? -1.583 -2.393 -4.610 1.00 98.50 112 THR A C 1
ATOM 818 O O . THR A 1 112 ? -0.739 -1.682 -5.146 1.00 98.50 112 THR A O 1
ATOM 821 N N . PHE A 1 113 ? -1.506 -3.718 -4.570 1.00 98.38 113 PHE A N 1
ATOM 822 C CA . PHE A 1 113 ? -0.457 -4.516 -5.195 1.00 98.38 113 PHE A CA 1
ATOM 823 C C . PHE A 1 113 ? -1.072 -5.404 -6.276 1.00 98.38 113 PHE A C 1
ATOM 825 O O . PHE A 1 113 ? -1.879 -6.290 -5.982 1.00 98.38 113 PHE A O 1
ATOM 832 N N . ASN A 1 114 ? -0.667 -5.188 -7.522 1.00 98.25 114 ASN A N 1
ATOM 833 C CA . ASN A 1 114 ? -1.023 -6.019 -8.669 1.00 98.25 114 ASN A CA 1
ATOM 834 C C . ASN A 1 114 ? 0.007 -7.137 -8.859 1.00 98.25 114 ASN A C 1
ATOM 836 O O . ASN A 1 114 ? 1.185 -6.955 -8.559 1.00 98.25 114 ASN A O 1
ATOM 840 N N . GLU A 1 115 ? -0.408 -8.279 -9.411 1.00 96.94 115 GLU A N 1
ATOM 841 C CA . GLU A 1 115 ? 0.456 -9.459 -9.604 1.00 96.94 115 GLU A CA 1
ATOM 842 C C . GLU A 1 115 ? 1.714 -9.205 -10.451 1.00 96.94 115 GLU A C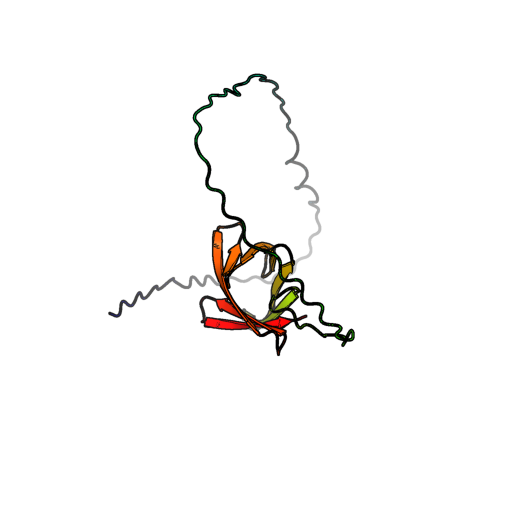 1
ATOM 844 O O . GLU A 1 115 ? 2.705 -9.927 -10.314 1.00 96.94 115 GLU A O 1
ATOM 849 N N . ASP A 1 116 ? 1.676 -8.185 -11.308 1.00 97.44 116 ASP A N 1
ATOM 850 C CA . ASP A 1 116 ? 2.745 -7.795 -12.230 1.00 97.44 116 ASP A CA 1
ATOM 851 C C . ASP A 1 116 ? 3.862 -6.956 -11.581 1.00 97.44 116 ASP A C 1
ATOM 853 O O . ASP A 1 116 ? 4.786 -6.528 -12.271 1.00 97.44 116 ASP A O 1
ATOM 857 N N . GLY A 1 117 ? 3.806 -6.727 -10.264 1.00 97.19 117 GLY A N 1
ATOM 858 C CA . GLY A 1 117 ? 4.782 -5.896 -9.554 1.00 97.19 117 GLY A CA 1
ATOM 859 C C . GLY A 1 117 ? 4.470 -4.399 -9.609 1.00 97.19 117 GLY A C 1
ATOM 860 O O . GLY A 1 117 ? 5.298 -3.586 -9.198 1.00 97.19 117 GLY A O 1
ATOM 861 N N . THR A 1 118 ? 3.292 -4.009 -10.101 1.00 98.50 118 THR A N 1
ATOM 862 C CA . THR A 1 118 ? 2.806 -2.622 -10.080 1.00 98.50 118 THR A CA 1
ATOM 863 C C . THR A 1 118 ? 1.735 -2.416 -9.016 1.00 98.50 118 THR A C 1
ATOM 865 O O . THR A 1 118 ? 1.287 -3.358 -8.358 1.00 98.50 118 THR A O 1
ATOM 868 N N . GLY A 1 119 ? 1.318 -1.171 -8.820 1.00 98.38 119 GLY A N 1
ATOM 869 C CA . GLY A 1 119 ? 0.289 -0.849 -7.852 1.00 98.38 119 GLY A CA 1
ATOM 870 C C . GLY A 1 119 ? -0.016 0.635 -7.757 1.00 98.38 119 GLY A C 1
ATOM 871 O O . GLY A 1 119 ? 0.432 1.446 -8.575 1.00 98.38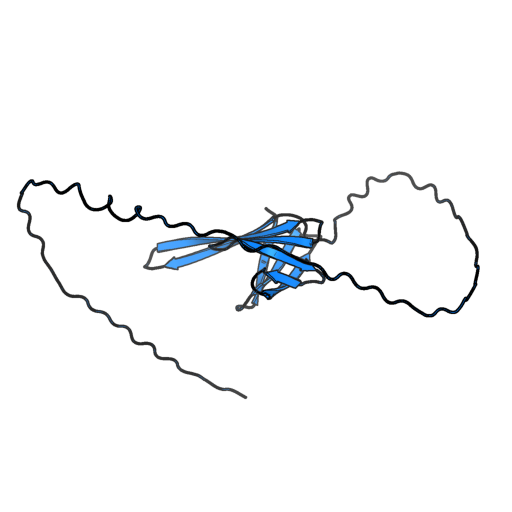 119 GLY A O 1
ATOM 872 N N . SER A 1 120 ? -0.732 0.994 -6.698 1.00 98.50 120 SER A N 1
ATOM 873 C CA . SER A 1 120 ? -0.942 2.386 -6.311 1.00 98.50 120 SER A CA 1
ATOM 874 C C . SER A 1 120 ? -0.859 2.567 -4.801 1.00 98.50 120 SER A C 1
ATOM 876 O O . SER A 1 120 ? -1.126 1.640 -4.040 1.00 98.50 120 SER A O 1
ATOM 878 N N . LEU A 1 121 ? -0.510 3.773 -4.373 1.00 97.19 121 LEU A N 1
ATOM 879 C CA . LEU A 1 121 ? -0.521 4.203 -2.981 1.00 97.19 121 LEU A CA 1
ATOM 880 C C . LEU A 1 121 ? -1.364 5.478 -2.891 1.00 97.19 121 LEU A C 1
ATOM 882 O O . LEU A 1 121 ? -1.155 6.416 -3.661 1.00 97.19 121 LEU A O 1
ATOM 886 N N . THR A 1 122 ? -2.349 5.478 -1.998 1.00 96.06 122 THR A N 1
ATOM 887 C CA . THR A 1 122 ? -3.364 6.527 -1.867 1.00 96.06 122 THR A CA 1
ATOM 888 C C . THR A 1 122 ? -3.395 7.047 -0.437 1.00 96.06 122 THR A C 1
ATOM 890 O O . THR A 1 122 ? -3.652 6.284 0.498 1.00 96.06 122 THR A O 1
ATOM 893 N N . LEU A 1 123 ? -3.141 8.348 -0.289 1.00 87.94 123 LEU A N 1
ATOM 894 C CA . LEU A 1 123 ? -3.264 9.102 0.962 1.00 87.94 123 LEU A CA 1
ATOM 895 C C . LEU A 1 123 ? -4.273 10.239 0.767 1.00 87.94 123 LEU A C 1
ATOM 897 O O . LEU A 1 123 ? -5.462 10.067 1.008 1.00 87.94 123 LEU A O 1
ATOM 901 N N . GLN A 1 124 ? -3.783 11.385 0.286 1.00 87.75 124 GLN A N 1
ATOM 902 C CA . GLN A 1 124 ? -4.591 12.479 -0.256 1.00 87.75 124 GLN A CA 1
ATOM 903 C C . GLN A 1 124 ? -4.684 12.330 -1.777 1.00 87.75 124 GLN A C 1
ATOM 905 O O . GLN A 1 124 ? -5.776 12.261 -2.331 1.00 87.75 124 GLN A O 1
ATOM 910 N N . ASP A 1 125 ? -3.526 12.166 -2.421 1.00 92.50 125 ASP A N 1
ATOM 911 C CA . ASP A 1 125 ? -3.412 11.820 -3.833 1.00 92.50 125 ASP A CA 1
ATOM 912 C C . ASP A 1 125 ? -3.178 10.319 -4.018 1.00 92.50 125 ASP A C 1
ATOM 914 O O . ASP A 1 125 ? -2.796 9.603 -3.088 1.00 92.50 125 ASP A O 1
ATOM 918 N N . THR A 1 126 ? -3.393 9.847 -5.247 1.00 96.94 126 THR A N 1
ATOM 919 C CA . THR A 1 126 ? -3.029 8.491 -5.665 1.00 96.94 126 THR A CA 1
ATOM 920 C C . THR A 1 126 ? -1.799 8.544 -6.554 1.00 96.94 126 THR A C 1
ATOM 922 O O . THR A 1 126 ? -1.833 9.134 -7.633 1.00 96.94 126 THR A O 1
ATOM 925 N N . VAL A 1 127 ? -0.731 7.881 -6.123 1.00 97.50 127 VAL A N 1
ATOM 926 C CA . VAL A 1 127 ? 0.510 7.741 -6.890 1.00 97.50 127 VAL A CA 1
ATOM 927 C C . VAL A 1 127 ? 0.683 6.304 -7.358 1.00 97.50 127 VAL A C 1
ATOM 929 O O . VAL A 1 127 ? 0.306 5.356 -6.664 1.00 97.50 127 VAL A O 1
ATOM 932 N N . LYS A 1 128 ? 1.259 6.126 -8.548 1.00 98.50 128 LYS A N 1
ATOM 933 C CA . LYS A 1 128 ? 1.641 4.800 -9.040 1.00 98.50 128 LYS A CA 1
ATOM 934 C C . LYS A 1 128 ? 2.873 4.309 -8.297 1.00 98.50 128 LYS A C 1
ATOM 936 O O . LYS A 1 128 ? 3.771 5.094 -7.979 1.00 98.50 128 LYS A O 1
ATOM 941 N N . ILE A 1 129 ? 2.918 3.002 -8.069 1.00 98.56 129 ILE A N 1
ATOM 942 C CA . ILE A 1 129 ? 4.060 2.343 -7.447 1.00 98.56 129 ILE A CA 1
ATOM 943 C C . ILE A 1 129 ? 4.507 1.125 -8.251 1.00 98.56 129 ILE A C 1
ATOM 945 O O . ILE A 1 129 ? 3.717 0.478 -8.942 1.00 98.56 129 ILE A O 1
ATOM 949 N N . THR A 1 130 ? 5.777 0.781 -8.095 1.00 98.56 130 THR A N 1
ATOM 950 C CA . THR A 1 130 ? 6.302 -0.561 -8.352 1.00 98.56 130 THR A CA 1
ATOM 951 C C . THR A 1 130 ? 6.709 -1.202 -7.037 1.00 98.56 130 THR A C 1
ATOM 953 O O . THR A 1 130 ? 7.095 -0.500 -6.098 1.00 98.56 130 THR A O 1
ATOM 956 N N . TRP A 1 131 ? 6.666 -2.526 -6.964 1.00 98.19 131 TRP A N 1
ATOM 957 C CA . TRP A 1 131 ? 7.029 -3.258 -5.763 1.00 98.19 131 TRP A CA 1
ATOM 958 C C . TRP A 1 131 ? 7.781 -4.548 -6.078 1.00 98.19 131 TRP A C 1
ATOM 960 O O . TRP A 1 131 ? 7.406 -5.324 -6.954 1.00 98.19 131 TRP A O 1
ATOM 970 N N . ALA A 1 132 ? 8.856 -4.774 -5.332 1.00 95.75 132 ALA A N 1
ATOM 971 C CA . ALA A 1 132 ? 9.674 -5.978 -5.396 1.00 95.75 132 ALA A CA 1
ATOM 972 C C . ALA A 1 132 ? 10.546 -6.061 -4.139 1.00 95.75 132 ALA A C 1
ATOM 974 O O . ALA A 1 132 ? 10.866 -5.035 -3.543 1.00 95.75 132 ALA A O 1
ATOM 975 N N . ASP A 1 133 ? 10.922 -7.274 -3.733 1.00 94.00 133 ASP A N 1
ATOM 976 C CA . ASP A 1 133 ? 11.961 -7.518 -2.721 1.00 94.00 133 ASP A CA 1
ATOM 977 C C . ASP A 1 133 ? 11.791 -6.726 -1.407 1.00 94.00 133 ASP A C 1
ATOM 979 O O . ASP A 1 133 ? 12.747 -6.170 -0.864 1.00 94.00 133 ASP A O 1
ATOM 983 N N . GLY A 1 134 ? 10.556 -6.639 -0.896 1.00 96.00 134 GLY A N 1
ATOM 984 C CA . GLY A 1 134 ? 10.258 -5.910 0.344 1.00 96.00 134 GLY A CA 1
ATOM 985 C C . GLY A 1 134 ? 10.352 -4.386 0.217 1.00 96.00 134 GLY A C 1
ATOM 986 O O . GLY A 1 134 ? 10.462 -3.695 1.229 1.00 96.00 134 GLY A O 1
ATOM 987 N N . LYS A 1 135 ? 10.327 -3.843 -1.007 1.00 97.81 135 LYS A N 1
ATOM 988 C CA . LYS A 1 135 ? 10.323 -2.403 -1.278 1.00 97.81 135 LYS A CA 1
ATOM 989 C C . LYS A 1 135 ? 9.158 -1.963 -2.152 1.00 97.81 135 LYS A C 1
ATOM 991 O O . LYS A 1 135 ? 8.836 -2.608 -3.147 1.00 97.81 135 LYS A O 1
ATOM 996 N N . ILE A 1 136 ? 8.579 -0.823 -1.798 1.00 98.19 136 ILE A N 1
ATOM 997 C CA . ILE A 1 136 ? 7.669 -0.031 -2.628 1.00 98.19 136 ILE A CA 1
ATOM 998 C C . ILE A 1 136 ? 8.482 1.136 -3.181 1.00 98.19 136 ILE A C 1
ATOM 1000 O O . ILE A 1 136 ? 9.261 1.733 -2.442 1.00 98.19 136 ILE A O 1
ATOM 1004 N N . THR A 1 137 ? 8.330 1.459 -4.460 1.00 98.19 137 THR A N 1
ATOM 1005 C CA . THR A 1 137 ? 8.931 2.643 -5.093 1.00 98.19 137 THR A CA 1
ATOM 1006 C C . THR A 1 137 ? 7.845 3.432 -5.803 1.00 98.19 137 THR A C 1
ATOM 1008 O O . THR A 1 137 ? 7.117 2.862 -6.615 1.00 98.19 137 THR A O 1
ATOM 1011 N N . THR A 1 138 ? 7.707 4.716 -5.483 1.00 97.50 138 THR A N 1
ATOM 1012 C CA . THR A 1 138 ? 6.747 5.614 -6.138 1.00 97.50 138 THR A CA 1
ATOM 1013 C C . THR A 1 138 ? 7.293 6.105 -7.475 1.00 97.50 138 THR A C 1
ATOM 1015 O O . THR A 1 138 ? 8.503 6.118 -7.703 1.00 97.50 138 THR A O 1
ATOM 1018 N N . GLU A 1 139 ? 6.411 6.565 -8.362 1.00 95.25 139 GLU A N 1
ATOM 1019 C CA . GLU A 1 139 ? 6.807 7.227 -9.618 1.00 95.25 139 GLU A CA 1
ATOM 1020 C C . GLU A 1 139 ? 7.693 8.473 -9.384 1.00 95.25 139 GLU A C 1
ATOM 1022 O O . GLU A 1 139 ? 8.517 8.810 -10.231 1.00 95.25 139 GLU A O 1
ATOM 1027 N N . GLY A 1 140 ? 7.584 9.111 -8.210 1.00 94.00 140 GLY A N 1
ATOM 1028 C CA . GLY A 1 140 ? 8.437 10.226 -7.779 1.00 94.00 140 GLY A CA 1
ATOM 1029 C C . GLY A 1 140 ? 9.825 9.820 -7.264 1.00 94.00 140 GLY A C 1
ATOM 1030 O O . GLY A 1 140 ? 10.668 10.689 -7.051 1.00 94.00 140 GLY A O 1
ATOM 1031 N N . GLY A 1 141 ? 10.086 8.519 -7.094 1.00 94.88 141 GLY A N 1
ATOM 1032 C CA . GLY A 1 141 ? 11.369 7.980 -6.636 1.00 94.88 141 GLY A CA 1
ATOM 1033 C C . GLY A 1 141 ? 11.475 7.733 -5.129 1.00 94.88 141 GLY A C 1
ATOM 1034 O O . GLY A 1 141 ? 12.527 7.282 -4.671 1.00 94.88 141 GLY A O 1
ATOM 1035 N N . ASP A 1 142 ? 10.413 7.973 -4.359 1.00 95.44 142 ASP A N 1
ATOM 1036 C CA . ASP A 1 142 ? 10.385 7.643 -2.932 1.00 95.44 142 ASP A CA 1
ATOM 1037 C C . ASP A 1 142 ? 10.318 6.133 -2.736 1.00 95.44 142 ASP A C 1
ATOM 1039 O O . ASP A 1 142 ? 9.646 5.422 -3.488 1.00 95.44 142 ASP A O 1
ATOM 1043 N N . THR A 1 143 ? 10.993 5.632 -1.700 1.00 97.12 143 THR A N 1
ATOM 1044 C CA . THR A 1 143 ? 11.036 4.197 -1.410 1.00 97.12 143 THR A CA 1
ATOM 1045 C C . THR A 1 143 ? 10.644 3.886 0.024 1.00 97.12 143 THR A C 1
ATOM 1047 O O . THR A 1 143 ? 11.166 4.512 0.945 1.00 97.12 143 THR A O 1
ATOM 1050 N N . TYR A 1 144 ? 9.818 2.856 0.206 1.00 96.88 144 TYR A N 1
ATOM 1051 C CA . TYR A 1 144 ? 9.370 2.367 1.512 1.00 96.88 144 TYR A CA 1
ATOM 1052 C C . TYR A 1 144 ? 9.706 0.885 1.670 1.00 96.88 144 TYR A C 1
ATOM 1054 O O . TYR A 1 144 ? 9.586 0.115 0.716 1.00 96.88 144 TYR A O 1
ATOM 1062 N N . GLU A 1 145 ? 10.117 0.476 2.869 1.00 98.31 145 GLU A N 1
ATOM 1063 C CA . GLU A 1 145 ? 10.259 -0.944 3.216 1.00 98.31 145 GLU A CA 1
ATOM 1064 C C . GLU A 1 145 ? 8.883 -1.522 3.574 1.00 98.31 145 GLU A C 1
ATOM 1066 O O . GLU A 1 145 ? 8.084 -0.848 4.231 1.00 98.31 145 GLU A O 1
ATOM 1071 N N . TYR A 1 146 ? 8.614 -2.770 3.183 1.00 97.88 146 TYR A N 1
ATOM 1072 C CA . TYR A 1 146 ? 7.411 -3.489 3.590 1.00 97.88 146 TYR A CA 1
ATOM 1073 C C . TYR A 1 146 ? 7.688 -4.945 3.991 1.00 97.88 146 TYR A C 1
ATOM 1075 O O . TYR A 1 146 ? 8.600 -5.593 3.478 1.00 97.88 146 TYR A O 1
ATOM 1083 N N . GLU A 1 147 ? 6.850 -5.474 4.882 1.00 97.44 147 GLU A N 1
ATOM 1084 C CA . GLU A 1 147 ? 6.788 -6.888 5.262 1.00 97.44 147 GLU A CA 1
ATOM 1085 C C . GLU A 1 147 ? 5.361 -7.401 5.049 1.00 97.44 147 GLU A C 1
ATOM 1087 O O . GLU A 1 147 ? 4.406 -6.780 5.510 1.00 97.44 147 GLU A O 1
ATOM 1092 N N . PHE A 1 148 ? 5.194 -8.550 4.397 1.00 96.81 148 PHE A N 1
ATOM 1093 C CA . PHE A 1 148 ? 3.888 -9.197 4.270 1.00 96.81 148 PHE A CA 1
ATOM 1094 C C . PHE A 1 148 ? 3.826 -10.453 5.135 1.00 96.81 148 PHE A C 1
ATOM 1096 O O . PHE A 1 148 ? 4.758 -11.257 5.139 1.00 96.81 148 PHE A O 1
ATOM 1103 N N . LYS A 1 149 ? 2.726 -10.618 5.873 1.00 94.50 149 LYS A N 1
ATOM 1104 C CA . LYS A 1 149 ? 2.418 -11.814 6.663 1.00 94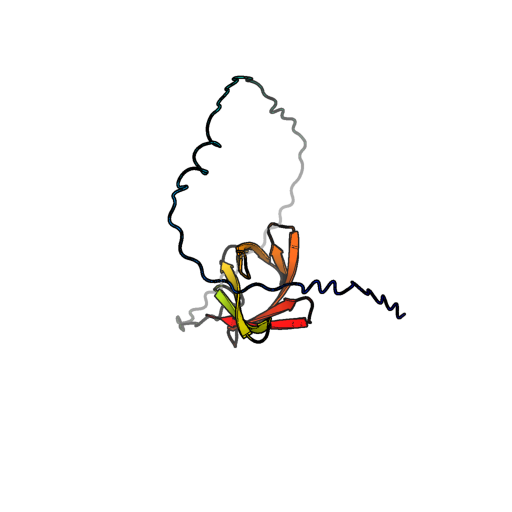.50 149 LYS A CA 1
ATOM 1105 C C . LYS A 1 149 ? 1.262 -12.568 5.995 1.00 94.50 149 LYS A C 1
ATOM 1107 O O . LYS A 1 149 ? 0.106 -12.253 6.288 1.00 94.50 149 LYS A O 1
ATOM 1112 N N . PRO A 1 150 ? 1.542 -13.588 5.161 1.00 92.06 150 PRO A N 1
ATOM 1113 C CA . PRO A 1 150 ? 0.503 -14.308 4.422 1.00 92.06 150 PRO A CA 1
ATOM 1114 C C . PRO A 1 150 ? -0.506 -15.012 5.336 1.00 92.06 150 PRO A C 1
ATOM 1116 O O . PRO A 1 150 ? -1.676 -15.133 5.000 1.00 92.06 150 PRO A O 1
ATOM 1119 N N . SER A 1 151 ? -0.078 -15.443 6.528 1.00 91.62 151 SER A N 1
ATOM 1120 C CA . SER A 1 151 ? -0.937 -16.141 7.492 1.00 91.62 151 SER A CA 1
ATOM 1121 C C . SER A 1 151 ? -2.025 -15.269 8.121 1.00 91.62 151 SER A C 1
ATOM 1123 O O . SER A 1 151 ? -2.980 -15.810 8.675 1.00 91.62 151 SER A O 1
ATOM 1125 N N . THR A 1 152 ? -1.873 -13.943 8.081 1.00 92.00 152 THR A N 1
ATOM 1126 C CA . THR A 1 152 ? -2.816 -12.994 8.688 1.00 92.00 1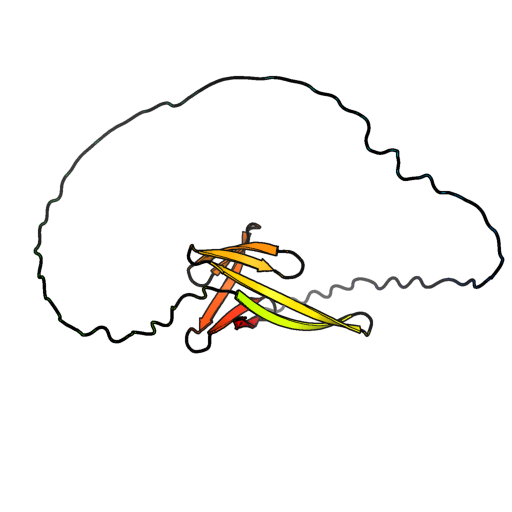52 THR A CA 1
ATOM 1127 C C . THR A 1 152 ? -3.306 -11.934 7.712 1.00 92.00 152 THR A C 1
ATOM 1129 O O . THR A 1 152 ? -4.032 -11.045 8.141 1.00 92.00 152 THR A O 1
ATOM 1132 N N . ASP A 1 153 ? -2.889 -11.981 6.440 1.00 94.50 153 ASP A N 1
ATOM 1133 C CA . ASP A 1 153 ? -3.178 -10.942 5.443 1.00 94.50 153 ASP A CA 1
ATOM 1134 C C . ASP A 1 153 ? -2.848 -9.519 5.957 1.00 94.50 153 ASP A C 1
ATOM 1136 O O . ASP A 1 153 ? -3.550 -8.544 5.685 1.00 94.50 153 ASP A O 1
ATOM 1140 N N . VAL A 1 154 ? -1.760 -9.403 6.730 1.00 96.31 154 VAL A N 1
ATOM 1141 C CA . VAL A 1 154 ? -1.274 -8.120 7.257 1.00 96.31 154 VAL A CA 1
ATOM 1142 C C . VAL A 1 154 ? -0.052 -7.697 6.465 1.00 96.31 154 VAL A C 1
ATOM 1144 O O . VAL A 1 154 ? 0.942 -8.426 6.393 1.00 96.31 154 VAL A O 1
ATOM 1147 N N . LEU A 1 155 ? -0.120 -6.493 5.915 1.00 97.81 155 LEU A N 1
ATOM 1148 C CA . LEU A 1 155 ? 1.009 -5.802 5.321 1.00 97.81 155 LEU A CA 1
ATOM 1149 C C . LEU A 1 155 ? 1.543 -4.787 6.327 1.00 97.81 155 LEU A C 1
ATOM 1151 O O . LEU A 1 155 ? 0.772 -4.040 6.910 1.00 97.81 155 LEU A O 1
ATOM 1155 N N . ARG A 1 156 ? 2.854 -4.730 6.521 1.00 97.81 156 ARG A N 1
ATOM 1156 C CA . ARG A 1 156 ? 3.502 -3.726 7.365 1.00 97.81 156 ARG A CA 1
ATOM 1157 C C . ARG A 1 156 ? 4.344 -2.834 6.485 1.00 97.81 156 ARG A C 1
ATOM 1159 O O . ARG A 1 156 ? 5.146 -3.359 5.721 1.00 97.81 156 ARG A O 1
ATOM 1166 N N . ILE A 1 157 ? 4.190 -1.524 6.592 1.00 97.44 157 ILE A N 1
ATOM 1167 C CA . ILE A 1 157 ? 4.988 -0.550 5.841 1.00 97.44 157 ILE A CA 1
ATOM 1168 C C . ILE A 1 157 ? 5.780 0.289 6.836 1.00 97.44 157 ILE A C 1
ATOM 1170 O O . ILE A 1 157 ? 5.263 0.684 7.879 1.00 97.44 157 ILE A O 1
ATOM 1174 N N . LYS A 1 158 ? 7.056 0.529 6.539 1.00 97.12 158 LYS A N 1
ATOM 1175 C CA . LYS A 1 158 ? 7.926 1.378 7.351 1.00 97.12 158 LYS A CA 1
ATO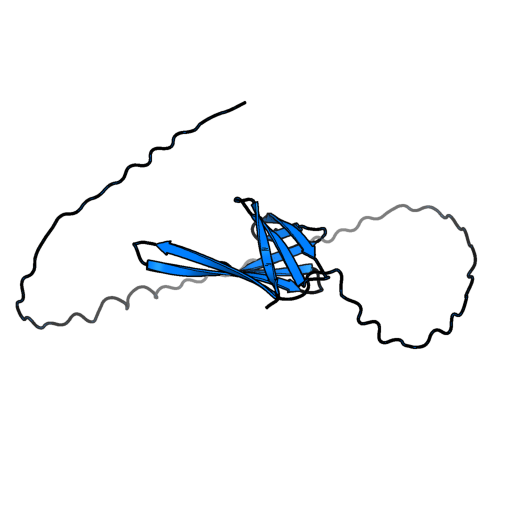M 1176 C C . LYS A 1 158 ? 7.801 2.828 6.901 1.00 97.12 158 LYS A C 1
ATOM 1178 O O . LYS A 1 158 ? 8.312 3.207 5.847 1.00 97.12 158 LYS A O 1
ATOM 1183 N N . GLU A 1 159 ? 7.137 3.620 7.722 1.00 91.69 159 GLU A N 1
ATOM 1184 C CA . GLU A 1 159 ? 6.968 5.062 7.575 1.00 91.69 159 GLU A CA 1
ATOM 1185 C C . GLU A 1 159 ? 7.932 5.816 8.509 1.00 91.69 159 GLU A C 1
ATOM 1187 O O . GLU A 1 159 ? 8.748 5.215 9.216 1.00 91.69 159 GLU A O 1
ATOM 1192 N N . GLU A 1 160 ? 7.853 7.149 8.535 1.00 89.81 160 GLU A N 1
ATOM 1193 C CA . GLU A 1 160 ? 8.728 7.993 9.363 1.00 89.81 160 GLU A CA 1
ATOM 1194 C C . GLU A 1 160 ? 8.633 7.671 10.864 1.00 89.81 160 GLU A C 1
ATOM 1196 O O . GLU A 1 160 ? 9.643 7.683 11.572 1.00 89.81 160 GLU A O 1
ATOM 1201 N N . SER A 1 161 ? 7.427 7.350 11.340 1.00 89.00 161 SER A N 1
ATOM 1202 C CA . SER A 1 161 ? 7.151 7.050 12.752 1.00 89.00 161 SER A CA 1
ATOM 1203 C C . SER A 1 161 ? 7.464 5.603 13.144 1.00 89.00 161 SER A C 1
ATOM 1205 O O . SER A 1 161 ? 7.525 5.290 14.336 1.00 89.00 161 SER A O 1
ATOM 1207 N N . GLY A 1 162 ? 7.714 4.721 12.171 1.00 95.25 162 GLY A N 1
ATOM 1208 C CA . GLY A 1 162 ? 7.993 3.309 12.407 1.00 95.25 162 GLY A CA 1
ATOM 1209 C C . GLY A 1 162 ? 7.215 2.377 11.486 1.00 95.25 162 GLY A C 1
ATOM 1210 O O . GLY A 1 162 ? 6.887 2.718 10.356 1.00 95.25 162 GLY A O 1
ATOM 1211 N N . TRP A 1 163 ? 6.985 1.155 11.965 1.00 97.12 163 TRP A N 1
ATOM 1212 C CA . TRP A 1 163 ? 6.237 0.138 11.231 1.00 97.12 163 TRP A CA 1
ATOM 1213 C C . TRP A 1 163 ? 4.745 0.262 11.495 1.00 97.12 163 TRP A C 1
ATOM 1215 O O . TRP A 1 163 ? 4.323 0.220 12.649 1.00 97.12 163 TRP A O 1
ATOM 1225 N N . GLU A 1 164 ? 3.980 0.311 10.417 1.00 96.56 164 GLU A N 1
ATOM 1226 C CA . GLU A 1 164 ? 2.545 0.546 10.420 1.00 96.56 164 GLU A CA 1
ATOM 1227 C C . GLU A 1 164 ? 1.835 -0.632 9.764 1.00 96.56 164 GLU A C 1
ATOM 1229 O O . GLU A 1 164 ? 2.230 -1.072 8.683 1.00 96.56 164 GLU A O 1
ATOM 1234 N N . ASP A 1 165 ? 0.803 -1.156 10.423 1.00 96.81 165 ASP A N 1
ATOM 1235 C CA . ASP A 1 165 ? 0.084 -2.344 9.973 1.00 96.81 165 ASP A CA 1
ATOM 1236 C C . ASP A 1 165 ? -1.141 -1.934 9.131 1.00 96.81 165 ASP A C 1
ATOM 1238 O O . ASP A 1 165 ? -1.994 -1.152 9.553 1.00 96.81 165 ASP A O 1
ATOM 1242 N N . TYR A 1 166 ? -1.226 -2.493 7.929 1.00 97.25 166 TYR A N 1
ATOM 1243 C CA . TYR A 1 166 ? -2.297 -2.325 6.960 1.00 97.25 166 TYR A CA 1
ATOM 1244 C C . TYR A 1 166 ? -3.047 -3.651 6.820 1.00 97.25 166 TYR A C 1
ATOM 1246 O O . TYR A 1 166 ? -2.463 -4.702 6.530 1.00 97.25 166 TYR A O 1
ATOM 1254 N N . CYS A 1 167 ? -4.363 -3.594 6.996 1.00 96.19 167 CYS A N 1
ATOM 1255 C CA . CYS A 1 167 ? -5.241 -4.749 6.880 1.00 96.19 167 CYS A CA 1
ATOM 1256 C C . CYS A 1 167 ? -5.768 -4.864 5.454 1.00 96.19 167 CYS A C 1
ATOM 1258 O O . CYS A 1 167 ? -6.153 -3.858 4.847 1.00 96.19 167 CYS A O 1
ATOM 1260 N N . LYS A 1 168 ? -5.828 -6.092 4.939 1.00 96.12 168 LYS A N 1
ATOM 1261 C CA . LYS A 1 168 ? -6.482 -6.386 3.663 1.00 96.12 168 LYS A CA 1
ATOM 1262 C C . LYS A 1 168 ? -7.953 -5.953 3.707 1.00 96.12 168 LYS A C 1
ATOM 1264 O O . LYS A 1 168 ? -8.627 -6.192 4.712 1.00 96.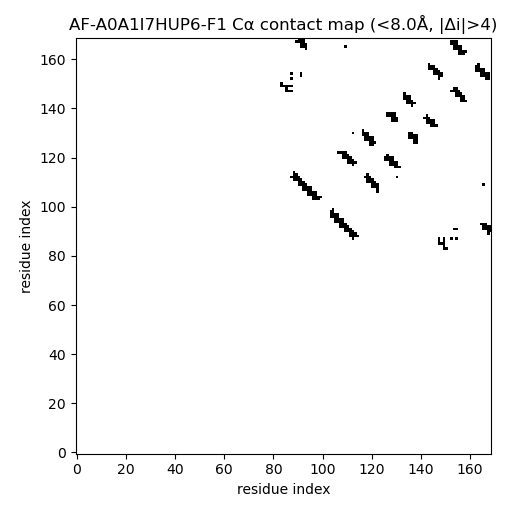12 168 LYS A O 1
ATOM 1269 N N . LYS A 1 169 ? -8.408 -5.258 2.664 1.00 92.25 169 LYS A N 1
ATOM 1270 C CA . LYS A 1 169 ? -9.802 -4.810 2.511 1.00 92.25 169 LYS A CA 1
ATOM 1271 C C . LYS A 1 169 ? -10.703 -5.916 1.970 1.00 92.25 169 LYS A C 1
ATOM 1273 O O . LYS A 1 169 ? -10.208 -6.753 1.182 1.00 92.25 169 LYS A O 1
#

Solvent-accessible surface area (backbone atoms only — not comparable to full-atom values): 11844 Å² total; per-residue (Å²): 135,92,80,87,80,88,80,87,78,83,85,81,85,80,88,81,83,89,79,95,78,93,75,92,75,92,80,90,81,93,82,89,82,89,85,84,88,83,83,87,84,87,83,83,88,85,84,89,82,87,81,89,76,89,80,86,84,86,85,89,79,89,86,87,78,89,80,82,90,78,90,73,89,73,95,68,80,87,68,84,73,82,73,76,58,88,61,74,62,45,46,30,32,40,79,47,76,46,75,56,98,90,37,85,44,80,46,57,40,36,39,37,33,44,92,87,34,36,36,37,41,33,64,93,60,77,42,51,30,38,47,58,98,49,32,40,33,38,81,89,68,53,74,35,48,44,49,69,40,65,93,72,50,37,37,32,38,47,53,97,94,40,79,43,74,21,42,59,114

Nearest PDB structures (foldseek):
  1e5p-assembly3_C  TM=4.047E-01  e=5.485E-01  Mesocricetus auratus
  1pbo-assembly1_B  TM=4.114E-01  e=1.373E+00  Bos taurus
  3fiq-assembly1_A  TM=4.237E-01  e=1.232E+00  Rattus norvegicus
  2hlv-assembly1_A  TM=3.769E-01  e=1.232E+00  Bos taurus
  8a0d-assembly5_E  TM=3.672E-01  e=2.114E+00  Cavia porcellus

Secondary structure (DSSP, 8-state):
-------------------------------SSS-S-------------------------------------------------SS--EEEEEEEEEEETTEEEEEEEEEEE-TTSEEEEESSSEEEEEEETTEEEETTS-EEEEEEETTTTEEEEEETTEEEEEEE-

pLDDT: mean 72.05, std 23.78, range [37.31, 98.56]